Protein AF-A0A497MUJ3-F1 (afdb_monomer_lite)

Foldseek 3Di:
DDFPVDPPPPDDQQCQLLLQQCQQVPDDDPVLSVQLNCCRVVPRPQDPDPRSNVSNVCSVVPRRPHDDDAQGWTWDWDDDDDPDDIDTDTDHHHDPPPPPPPVCVVVVVVVVVVVVVVVVVVVVVVPDD

pLDDT: mean 83.12, std 13.14, range [52.16, 98.31]

Radius of gyration: 27.64 Å; chains: 1; bounding box: 56×27×89 Å

Sequence (129 aa):
MYSTYDPDNPHPDEDWDMVNYILNHKQGSWEDVQDAIWFFVDGGRWPSNPAGQAMVNDALANGEGFVPGPGQTLAVILYIDGYTQIPIIEVTVPVQNVVPQYPLGTALGLIAFVAAFGIFKYKGKIFHP

Structure (mmCIF, N/CA/C/O backbone):
data_AF-A0A497MUJ3-F1
#
_entry.id   AF-A0A497MUJ3-F1
#
loop_
_atom_site.group_PDB
_atom_site.id
_atom_site.type_symbol
_atom_site.label_atom_id
_atom_site.label_alt_id
_atom_site.label_comp_id
_atom_site.label_asym_id
_atom_site.label_entity_id
_atom_site.label_seq_id
_atom_site.pdbx_PDB_ins_code
_atom_site.Cartn_x
_atom_site.Cartn_y
_atom_site.Cartn_z
_atom_site.occupancy
_atom_site.B_iso_or_equiv
_atom_site.auth_seq_id
_atom_site.auth_comp_id
_atom_site.auth_asym_id
_atom_site.auth_atom_id
_atom_site.pdbx_PDB_model_num
ATOM 1 N N . MET A 1 1 ? -14.787 -6.316 -8.136 1.00 59.56 1 MET A N 1
ATOM 2 C CA . MET A 1 1 ? -14.013 -5.474 -7.202 1.00 59.56 1 MET A CA 1
ATOM 3 C C . MET A 1 1 ? -13.560 -6.398 -6.098 1.00 59.56 1 MET A C 1
ATOM 5 O O . MET A 1 1 ? -14.416 -7.107 -5.589 1.00 59.56 1 MET A O 1
ATOM 9 N N . TYR A 1 2 ? -12.267 -6.439 -5.802 1.00 72.88 2 TYR A N 1
ATOM 10 C CA . TYR A 1 2 ? -11.656 -7.441 -4.926 1.00 72.88 2 TYR A CA 1
ATOM 11 C C . TYR A 1 2 ? -10.709 -6.757 -3.936 1.00 72.88 2 TYR A C 1
ATOM 13 O O . TYR A 1 2 ? -10.205 -5.672 -4.224 1.00 72.88 2 TYR A O 1
ATOM 21 N N . SER A 1 3 ? -10.483 -7.346 -2.766 1.00 72.31 3 SER A N 1
ATOM 22 C CA . SER A 1 3 ? -9.519 -6.839 -1.780 1.00 72.31 3 SER A CA 1
ATOM 23 C C . SER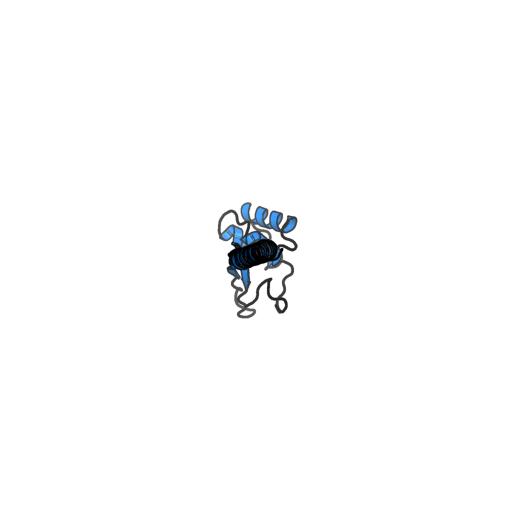 A 1 3 ? -8.873 -7.996 -1.026 1.00 72.31 3 SER A C 1
ATOM 25 O O . SER A 1 3 ? -9.341 -9.128 -1.113 1.00 72.31 3 SER A O 1
ATOM 27 N N . THR A 1 4 ? -7.836 -7.719 -0.234 1.00 67.56 4 THR A N 1
ATOM 28 C CA . THR A 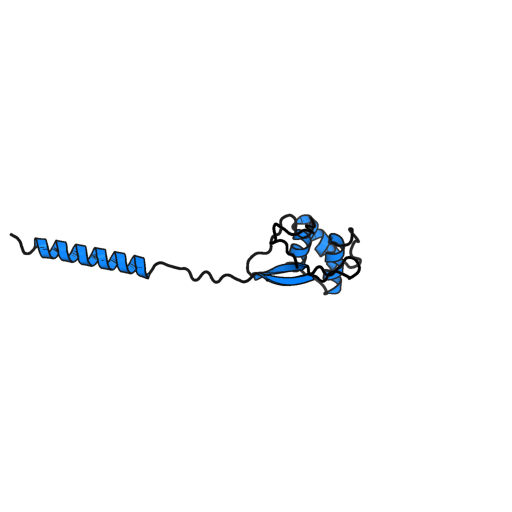1 4 ? -7.187 -8.738 0.614 1.00 67.56 4 THR A CA 1
ATOM 29 C C . THR A 1 4 ? -8.078 -9.299 1.718 1.00 67.56 4 THR A C 1
ATOM 31 O O . THR A 1 4 ? -7.708 -10.268 2.371 1.00 67.56 4 THR A O 1
ATOM 34 N N . TYR A 1 5 ? -9.257 -8.715 1.940 1.00 72.25 5 TYR A N 1
ATOM 35 C CA . TYR A 1 5 ? -10.257 -9.265 2.853 1.00 72.25 5 TYR A CA 1
ATOM 36 C C . TYR A 1 5 ? -11.187 -10.275 2.181 1.00 72.25 5 TYR A C 1
ATOM 38 O O . TYR A 1 5 ? -11.959 -10.922 2.885 1.00 72.25 5 TYR A O 1
ATOM 46 N N . ASP A 1 6 ? -11.172 -10.371 0.850 1.00 74.81 6 ASP A N 1
ATOM 47 C CA . ASP A 1 6 ? -12.046 -11.261 0.095 1.00 74.81 6 ASP A CA 1
ATOM 48 C C . ASP A 1 6 ? -11.391 -12.648 -0.041 1.00 74.81 6 ASP A C 1
ATOM 50 O O . ASP A 1 6 ? -10.463 -12.804 -0.841 1.00 74.81 6 ASP A O 1
ATOM 54 N N . PRO A 1 7 ? -11.840 -13.664 0.725 1.00 73.44 7 PRO A N 1
ATOM 55 C CA . PRO A 1 7 ? -11.281 -15.011 0.638 1.00 73.44 7 PRO A CA 1
ATOM 56 C C . PRO A 1 7 ? -11.569 -15.683 -0.713 1.00 73.44 7 PRO A C 1
ATOM 58 O O . PRO A 1 7 ? -10.898 -16.657 -1.047 1.00 73.44 7 PRO A O 1
ATOM 61 N N . ASP A 1 8 ? -12.530 -15.163 -1.485 1.00 73.25 8 ASP A N 1
ATOM 62 C CA . ASP A 1 8 ? -12.932 -15.681 -2.792 1.00 73.25 8 ASP A CA 1
ATOM 63 C C . ASP A 1 8 ? -12.376 -14.826 -3.950 1.00 73.25 8 ASP A C 1
ATOM 65 O O . ASP A 1 8 ? -12.851 -14.937 -5.084 1.00 73.25 8 ASP A O 1
ATOM 69 N N . ASN A 1 9 ? -11.369 -13.974 -3.696 1.00 70.25 9 ASN A N 1
ATOM 70 C CA . ASN A 1 9 ? -10.725 -13.172 -4.737 1.00 70.25 9 ASN A CA 1
ATOM 71 C C . ASN A 1 9 ? -10.172 -14.095 -5.850 1.00 70.25 9 ASN A C 1
ATOM 73 O O . ASN A 1 9 ? -9.242 -14.859 -5.591 1.00 70.25 9 ASN A O 1
ATOM 77 N N . PRO A 1 10 ? -10.682 -14.021 -7.097 1.00 67.00 10 PRO A N 1
ATOM 78 C CA . PRO A 1 10 ? -10.217 -14.848 -8.211 1.00 67.00 10 PRO A CA 1
ATOM 79 C C . PRO A 1 10 ? -8.873 -14.374 -8.789 1.00 67.00 10 PRO A C 1
ATOM 81 O O . PRO A 1 10 ? -8.312 -15.041 -9.658 1.00 67.00 10 PRO A O 1
ATOM 84 N N . HIS A 1 11 ? -8.359 -13.238 -8.308 1.00 64.62 11 HIS A N 1
ATOM 85 C CA . HIS A 1 11 ? -7.040 -12.690 -8.616 1.00 64.62 11 HIS A CA 1
ATOM 86 C C . HIS A 1 11 ? -6.234 -12.466 -7.324 1.00 64.62 11 HIS A C 1
ATOM 88 O O . HIS A 1 11 ? -5.908 -11.317 -6.993 1.00 64.62 11 HIS A O 1
ATOM 94 N N . PRO A 1 12 ? -5.961 -13.532 -6.548 1.00 63.00 12 PRO A N 1
ATOM 95 C CA . PRO A 1 12 ? -5.081 -13.424 -5.403 1.00 63.00 12 PRO A CA 1
ATOM 96 C C . PRO A 1 12 ? -3.656 -13.266 -5.941 1.00 63.00 12 PRO A C 1
ATOM 98 O O . PRO A 1 12 ? -3.125 -14.168 -6.582 1.00 63.00 12 PRO A O 1
ATOM 101 N N . ASP A 1 13 ? -3.083 -12.088 -5.737 1.00 67.56 13 ASP A N 1
ATOM 102 C CA . ASP A 1 13 ? -1.645 -11.877 -5.867 1.00 67.56 13 ASP A CA 1
ATOM 103 C C . ASP A 1 13 ? -1.008 -12.108 -4.495 1.00 67.56 13 ASP A C 1
ATOM 105 O O . ASP A 1 13 ? -1.591 -11.707 -3.478 1.00 67.56 13 ASP A O 1
ATOM 109 N N . GLU A 1 14 ? 0.135 -12.790 -4.468 1.00 70.50 14 GLU A N 1
ATOM 110 C CA . GLU A 1 14 ? 0.871 -13.024 -3.225 1.00 70.50 14 GLU A CA 1
ATOM 111 C C . GLU A 1 14 ? 1.379 -11.709 -2.632 1.00 70.50 14 GLU A C 1
ATOM 113 O O . GLU A 1 14 ? 1.361 -11.567 -1.417 1.00 70.50 14 GLU A O 1
ATOM 118 N N . ASP A 1 15 ? 1.646 -10.702 -3.468 1.00 85.94 15 ASP A N 1
ATOM 119 C CA . ASP A 1 15 ? 2.246 -9.443 -3.031 1.00 85.94 15 ASP A CA 1
ATOM 120 C C . ASP A 1 15 ? 1.220 -8.365 -2.610 1.00 85.94 15 ASP A C 1
ATOM 122 O O . ASP A 1 15 ? 1.554 -7.187 -2.416 1.00 85.94 15 ASP A O 1
ATOM 126 N N . TRP A 1 16 ? -0.071 -8.701 -2.472 1.00 87.50 16 TRP A N 1
ATOM 127 C CA . TRP A 1 16 ? -1.070 -7.705 -2.050 1.00 87.50 16 TRP A CA 1
ATOM 128 C C . TRP A 1 16 ? -0.871 -7.204 -0.617 1.00 87.50 16 TRP A C 1
ATOM 130 O O . TRP A 1 16 ? -1.300 -6.092 -0.279 1.00 87.50 16 TRP A O 1
ATOM 140 N N . ASP A 1 17 ? -0.266 -8.009 0.242 1.00 90.88 17 ASP A N 1
ATOM 141 C CA . ASP A 1 17 ? 0.171 -7.599 1.572 1.00 90.88 17 ASP A CA 1
ATOM 142 C C . ASP A 1 17 ? 1.273 -6.527 1.494 1.00 90.88 17 ASP A C 1
ATOM 144 O O . ASP A 1 17 ? 1.175 -5.512 2.189 1.00 90.88 17 ASP A O 1
ATOM 148 N N . MET A 1 18 ? 2.210 -6.646 0.550 1.00 94.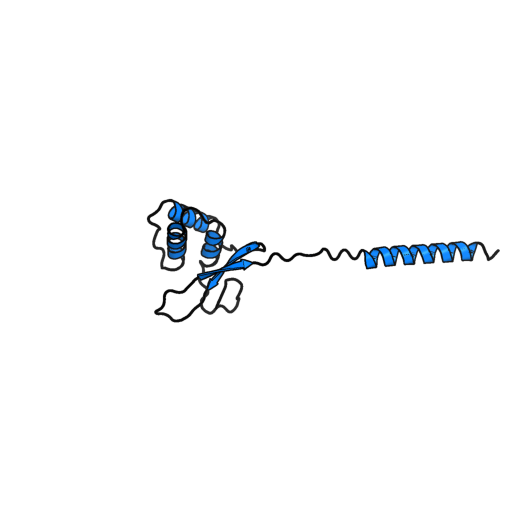75 18 MET A N 1
ATOM 149 C CA . MET A 1 18 ? 3.243 -5.650 0.249 1.00 94.75 18 MET A CA 1
ATOM 150 C C . MET A 1 18 ? 2.635 -4.342 -0.250 1.00 94.75 18 MET A C 1
ATOM 152 O O . MET A 1 18 ? 2.997 -3.259 0.221 1.00 94.75 18 MET A O 1
ATOM 156 N N . VAL A 1 19 ? 1.657 -4.416 -1.158 1.00 94.12 19 VAL A N 1
ATOM 157 C CA . VAL A 1 19 ? 0.934 -3.223 -1.630 1.00 94.12 19 VAL A CA 1
ATOM 158 C C . VAL A 1 19 ? 0.219 -2.537 -0.464 1.00 94.12 19 VAL A C 1
ATOM 160 O O . VAL A 1 19 ? 0.327 -1.320 -0.295 1.00 94.12 19 VAL A O 1
ATOM 163 N N . ASN A 1 20 ? -0.477 -3.301 0.381 1.00 94.88 20 ASN A N 1
ATOM 164 C CA . ASN A 1 20 ? -1.110 -2.758 1.581 1.00 94.88 20 ASN A CA 1
ATOM 165 C C . ASN A 1 20 ? -0.084 -2.153 2.549 1.00 94.88 20 ASN A C 1
ATOM 167 O O . ASN A 1 20 ? -0.353 -1.101 3.138 1.00 94.88 20 ASN A O 1
ATOM 171 N N . TYR A 1 21 ? 1.086 -2.772 2.696 1.00 96.88 21 TYR A N 1
ATOM 172 C CA . TYR A 1 21 ? 2.164 -2.256 3.528 1.00 96.88 21 TYR A CA 1
ATOM 173 C C . TYR A 1 21 ? 2.645 -0.896 3.015 1.00 96.88 21 TYR A C 1
ATOM 175 O O . TYR A 1 21 ? 2.657 0.069 3.786 1.00 96.88 21 TYR A O 1
ATOM 183 N N . ILE A 1 22 ? 2.937 -0.781 1.713 1.00 97.31 22 ILE A N 1
ATOM 184 C CA . ILE A 1 22 ? 3.350 0.478 1.071 1.00 97.31 22 ILE A CA 1
ATOM 185 C C . ILE A 1 22 ? 2.306 1.571 1.296 1.00 97.31 22 ILE A C 1
ATOM 187 O O . ILE A 1 22 ? 2.655 2.684 1.690 1.00 97.31 22 ILE A O 1
ATOM 191 N N . LEU A 1 23 ? 1.016 1.275 1.098 1.00 96.75 23 LEU A N 1
ATOM 192 C CA . LEU A 1 23 ? -0.048 2.270 1.270 1.00 96.75 23 LEU A CA 1
ATOM 193 C C . LEU A 1 23 ? -0.139 2.826 2.701 1.00 96.75 23 LEU A C 1
ATOM 195 O O . LEU A 1 23 ? -0.650 3.934 2.883 1.00 96.75 23 LEU A O 1
ATOM 199 N N . ASN A 1 24 ? 0.368 2.093 3.694 1.00 97.75 24 ASN A N 1
ATOM 200 C CA . ASN A 1 24 ? 0.409 2.506 5.098 1.00 97.75 24 ASN A CA 1
ATOM 201 C C . ASN A 1 24 ? 1.773 3.056 5.551 1.00 97.75 24 ASN A C 1
ATOM 203 O O . ASN A 1 24 ? 1.859 3.600 6.650 1.00 97.75 24 ASN A O 1
ATOM 207 N N . HIS A 1 25 ? 2.802 2.978 4.703 1.00 97.56 25 HIS A N 1
ATOM 208 C CA . HIS A 1 25 ? 4.167 3.458 4.967 1.00 97.56 25 HIS A CA 1
ATOM 209 C C . HIS A 1 25 ? 4.688 4.332 3.816 1.00 97.56 25 HIS A C 1
ATOM 211 O O . HIS A 1 25 ? 5.873 4.332 3.482 1.00 97.56 25 HIS A O 1
ATOM 217 N N . LYS A 1 26 ? 3.782 5.088 3.184 1.00 96.75 26 LYS A N 1
ATOM 218 C CA . LYS A 1 26 ? 4.110 5.948 2.045 1.00 96.75 26 LYS A CA 1
ATOM 219 C C . LYS A 1 26 ? 5.166 6.982 2.417 1.00 96.75 26 LYS A C 1
ATOM 221 O O . LYS A 1 26 ? 5.091 7.63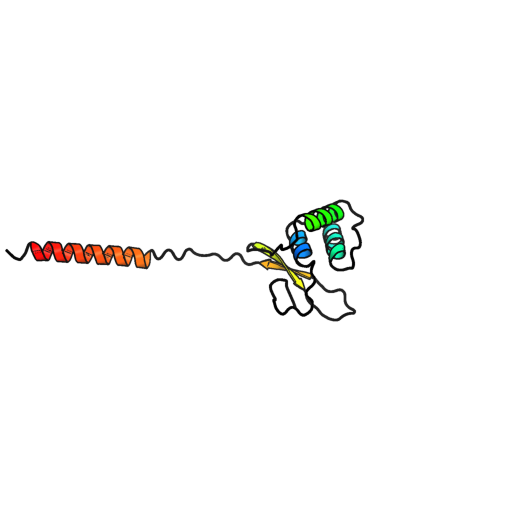0 3.462 1.00 96.75 26 LYS A O 1
ATOM 226 N N . GLN A 1 27 ? 6.076 7.219 1.485 1.00 95.56 27 GLN A N 1
ATOM 227 C CA . GLN A 1 27 ? 7.073 8.279 1.555 1.00 95.56 27 GLN A CA 1
ATOM 228 C C . GLN A 1 27 ? 7.359 8.823 0.155 1.00 95.56 27 GLN A C 1
ATOM 230 O O . GLN A 1 27 ? 7.140 8.138 -0.840 1.00 95.56 27 GLN A O 1
ATOM 235 N N . GLY A 1 28 ? 7.872 10.051 0.084 1.00 95.00 28 GLY A N 1
ATOM 236 C CA . GLY A 1 28 ? 8.133 10.716 -1.191 1.00 95.00 28 GLY A CA 1
ATOM 237 C C . GLY A 1 28 ? 6.862 11.247 -1.855 1.00 95.00 28 GLY A C 1
ATOM 238 O O . GLY A 1 28 ? 5.915 11.656 -1.173 1.00 95.00 28 GLY A O 1
ATOM 239 N N . SER A 1 29 ? 6.875 11.307 -3.183 1.00 96.50 29 SER A N 1
ATOM 240 C CA . SER A 1 29 ? 5.749 11.763 -3.996 1.00 96.50 29 SER A CA 1
ATOM 241 C C . SER A 1 29 ? 4.815 10.614 -4.391 1.00 96.50 29 SER A C 1
ATOM 243 O O . SER A 1 29 ? 5.062 9.442 -4.108 1.00 96.50 29 SER A O 1
ATOM 245 N N . TRP A 1 30 ? 3.700 10.942 -5.046 1.00 94.38 30 TRP A N 1
ATOM 246 C CA . TRP A 1 30 ? 2.764 9.921 -5.521 1.00 94.38 30 TRP A CA 1
ATOM 247 C C . TRP A 1 30 ? 3.383 9.053 -6.629 1.00 94.38 30 TRP A C 1
ATOM 249 O O . TRP A 1 30 ? 3.054 7.872 -6.716 1.00 94.38 30 TRP A O 1
ATOM 259 N N . GLU A 1 31 ? 4.294 9.612 -7.432 1.00 94.75 31 GLU A N 1
ATOM 260 C CA . GLU A 1 31 ? 5.075 8.877 -8.430 1.00 94.75 31 GLU A CA 1
ATOM 261 C C . GLU A 1 31 ? 5.976 7.832 -7.762 1.00 94.75 31 GLU A C 1
ATOM 263 O O . GLU A 1 31 ? 6.038 6.695 -8.223 1.00 94.75 31 GLU A O 1
ATOM 268 N N . ASP A 1 32 ? 6.620 8.183 -6.643 1.00 96.75 32 ASP A N 1
ATOM 269 C CA . ASP A 1 32 ? 7.479 7.257 -5.899 1.00 96.75 32 ASP A CA 1
ATOM 270 C C . ASP A 1 32 ? 6.669 6.075 -5.342 1.00 96.75 32 ASP A C 1
ATOM 272 O O . ASP A 1 32 ? 7.101 4.923 -5.418 1.00 96.75 32 ASP A O 1
ATOM 276 N N . VAL A 1 33 ? 5.476 6.359 -4.806 1.00 96.19 33 VAL A N 1
ATOM 277 C CA . VAL A 1 33 ? 4.545 5.340 -4.292 1.00 96.19 33 VAL A CA 1
ATOM 278 C C . VAL A 1 33 ? 4.051 4.443 -5.426 1.00 96.19 33 VAL A C 1
ATOM 280 O O . VAL A 1 33 ? 3.994 3.226 -5.260 1.00 96.19 33 VAL A O 1
ATOM 283 N N . GLN A 1 34 ? 3.721 5.020 -6.583 1.00 92.56 34 GLN A N 1
ATOM 284 C CA . GLN A 1 34 ? 3.292 4.261 -7.756 1.00 92.56 34 GLN A CA 1
ATOM 285 C C . GLN A 1 34 ? 4.402 3.340 -8.273 1.00 92.56 34 GLN A C 1
ATOM 287 O O . GLN A 1 34 ? 4.141 2.156 -8.476 1.00 92.56 34 GLN A O 1
ATOM 292 N N . ASP A 1 35 ? 5.626 3.850 -8.424 1.00 94.00 35 ASP A N 1
ATOM 293 C CA . ASP A 1 35 ? 6.781 3.047 -8.841 1.00 94.00 35 ASP A CA 1
ATOM 294 C C . ASP A 1 35 ? 7.023 1.879 -7.868 1.00 94.00 35 ASP A C 1
ATOM 296 O O . ASP A 1 35 ? 7.305 0.762 -8.303 1.00 94.00 35 ASP A O 1
ATOM 300 N N . ALA A 1 36 ? 6.887 2.111 -6.556 1.00 96.38 36 ALA A N 1
ATOM 301 C CA . ALA A 1 36 ? 7.029 1.056 -5.553 1.00 96.38 36 ALA A CA 1
ATOM 302 C C . ALA A 1 36 ? 5.923 -0.007 -5.645 1.00 96.38 36 ALA A C 1
ATOM 304 O O . ALA A 1 36 ? 6.211 -1.192 -5.510 1.00 96.38 36 ALA A O 1
ATOM 305 N N . ILE A 1 37 ? 4.673 0.385 -5.909 1.00 94.00 37 ILE A N 1
ATOM 306 C CA . ILE A 1 37 ? 3.569 -0.566 -6.110 1.00 94.00 37 ILE A CA 1
ATOM 307 C C . ILE A 1 37 ? 3.784 -1.381 -7.392 1.00 94.00 37 ILE A C 1
ATOM 309 O O . ILE A 1 37 ? 3.585 -2.594 -7.378 1.00 94.00 37 ILE A O 1
ATOM 313 N N . TRP A 1 38 ? 4.233 -0.750 -8.483 1.00 92.00 38 TRP A N 1
ATOM 314 C CA . TRP A 1 38 ? 4.524 -1.437 -9.749 1.00 92.00 38 TRP A CA 1
ATOM 315 C C . TRP A 1 38 ? 5.594 -2.515 -9.632 1.00 92.00 38 TRP A C 1
ATOM 317 O O . TRP A 1 38 ? 5.537 -3.490 -10.376 1.00 92.00 38 TRP A O 1
ATOM 327 N N . PHE A 1 39 ? 6.535 -2.390 -8.696 1.00 94.06 39 PHE A N 1
ATOM 328 C CA . PHE A 1 39 ? 7.478 -3.472 -8.432 1.00 94.06 39 PHE A CA 1
ATOM 329 C C . PHE A 1 39 ? 6.751 -4.787 -8.102 1.00 94.06 39 PHE A C 1
ATOM 331 O O . PHE A 1 39 ? 7.085 -5.818 -8.675 1.00 94.06 39 PHE A O 1
ATOM 338 N N . PHE A 1 40 ? 5.732 -4.737 -7.247 1.00 91.44 40 PHE A N 1
ATOM 339 C CA . PHE A 1 40 ? 4.998 -5.919 -6.794 1.00 91.44 40 PHE A CA 1
ATOM 340 C C . PHE A 1 40 ? 3.945 -6.388 -7.805 1.00 91.44 40 PHE A C 1
ATOM 342 O O . PHE A 1 40 ? 3.805 -7.576 -8.048 1.00 91.44 40 PHE A O 1
ATOM 349 N N . VAL A 1 41 ? 3.244 -5.465 -8.473 1.00 86.25 41 VAL A N 1
ATOM 350 C CA . VAL A 1 41 ? 2.103 -5.840 -9.338 1.00 86.25 41 VAL A CA 1
ATOM 351 C C . VAL A 1 41 ? 2.422 -5.929 -10.839 1.00 86.25 41 VAL A C 1
ATOM 353 O O . VAL A 1 41 ? 1.566 -6.354 -11.611 1.00 86.25 41 VAL A O 1
ATOM 356 N N . ASP A 1 42 ? 3.616 -5.508 -11.281 1.00 83.31 42 ASP A N 1
ATOM 357 C CA . ASP A 1 42 ? 4.023 -5.461 -12.703 1.00 83.31 42 ASP A CA 1
ATOM 358 C C . ASP A 1 42 ? 5.399 -6.123 -12.946 1.00 83.31 42 ASP A C 1
ATOM 360 O O . ASP A 1 42 ? 6.235 -5.655 -13.723 1.00 83.31 42 ASP A O 1
ATOM 364 N N . GLY A 1 43 ? 5.661 -7.240 -12.255 1.00 76.94 43 GLY A N 1
ATOM 365 C CA . GLY A 1 43 ? 6.767 -8.148 -12.586 1.00 76.94 43 GLY A CA 1
ATOM 366 C C . GLY A 1 43 ? 8.158 -7.722 -12.101 1.00 76.94 43 GLY A C 1
ATOM 367 O O . GLY A 1 43 ? 9.157 -8.040 -12.752 1.00 76.94 43 GLY A O 1
ATOM 368 N N . GLY A 1 44 ? 8.255 -7.022 -10.968 1.00 83.69 44 GLY A N 1
ATOM 369 C CA . GLY A 1 44 ? 9.531 -6.799 -10.279 1.00 83.69 44 GLY A CA 1
ATOM 370 C C . GLY A 1 44 ? 10.373 -5.651 -10.833 1.00 83.69 44 GLY A C 1
ATOM 371 O O . GLY A 1 44 ? 11.589 -5.609 -10.611 1.00 83.69 44 GLY A O 1
ATOM 372 N N . ARG A 1 45 ? 9.782 -4.707 -11.578 1.00 90.50 45 ARG A N 1
ATOM 373 C CA . ARG A 1 45 ? 10.529 -3.552 -12.095 1.00 90.50 45 ARG A CA 1
ATOM 374 C C . ARG A 1 45 ? 10.985 -2.655 -10.943 1.00 90.50 45 ARG A C 1
ATOM 376 O O . ARG A 1 45 ? 10.181 -1.988 -10.304 1.00 90.50 45 ARG A O 1
ATOM 383 N N . TRP A 1 46 ? 12.296 -2.599 -10.717 1.00 94.50 46 TRP A N 1
ATOM 384 C CA . TRP A 1 46 ? 12.866 -1.798 -9.636 1.00 94.50 46 TRP A CA 1
ATOM 385 C C . TRP A 1 46 ? 12.599 -0.291 -9.831 1.00 94.50 46 TRP A C 1
ATOM 387 O O . TRP A 1 46 ? 12.863 0.223 -10.928 1.00 94.50 46 TRP A O 1
ATOM 397 N N . PRO A 1 47 ? 12.144 0.439 -8.792 1.00 95.50 47 PRO A N 1
ATOM 398 C CA . PRO A 1 47 ? 11.972 1.887 -8.854 1.00 95.50 47 PRO A CA 1
ATOM 399 C C . PRO A 1 47 ? 13.276 2.609 -9.199 1.00 95.50 47 PRO A C 1
ATOM 401 O O . PRO A 1 47 ? 14.364 2.245 -8.741 1.00 95.50 47 PRO A O 1
ATOM 404 N N . SER A 1 48 ? 13.176 3.676 -9.990 1.00 92.81 48 SER A N 1
ATOM 405 C CA . SER A 1 48 ? 14.344 4.484 -10.379 1.00 92.81 48 SER A CA 1
ATOM 406 C C . SER A 1 48 ? 14.753 5.514 -9.322 1.00 92.81 48 SER A C 1
ATOM 408 O O . SER A 1 48 ? 15.899 5.967 -9.306 1.00 92.81 48 SER A O 1
ATOM 410 N N . ASN A 1 49 ? 13.827 5.872 -8.433 1.00 94.19 49 ASN A N 1
ATOM 411 C CA . ASN A 1 49 ? 13.986 6.920 -7.435 1.00 94.19 49 ASN A CA 1
ATOM 412 C C . ASN A 1 49 ? 14.294 6.331 -6.033 1.00 94.19 49 ASN A C 1
ATOM 414 O O . ASN A 1 49 ? 13.812 5.244 -5.704 1.00 94.19 49 ASN A O 1
ATOM 418 N N . PRO A 1 50 ? 15.077 7.018 -5.174 1.00 96.88 50 PRO A N 1
ATOM 419 C CA . PRO A 1 50 ? 15.465 6.472 -3.869 1.00 96.88 50 PRO A CA 1
ATOM 420 C C . PRO A 1 50 ? 14.297 6.206 -2.908 1.00 96.88 50 PRO A C 1
ATOM 422 O O . PRO A 1 50 ? 14.366 5.268 -2.118 1.00 96.88 50 PRO A O 1
ATOM 425 N N . ALA A 1 51 ? 13.232 7.013 -2.957 1.00 97.19 51 ALA A N 1
ATOM 426 C CA . ALA A 1 51 ? 12.091 6.874 -2.052 1.00 97.19 51 ALA A CA 1
ATOM 427 C C . ALA A 1 51 ? 11.291 5.593 -2.338 1.00 97.19 51 ALA A C 1
ATOM 429 O O . ALA A 1 51 ? 10.985 4.837 -1.415 1.00 97.19 51 ALA A O 1
ATOM 430 N N . GLY A 1 52 ? 11.029 5.309 -3.611 1.00 97.25 52 GLY A N 1
ATOM 431 C CA . GLY A 1 52 ? 10.399 4.088 -4.095 1.00 97.25 52 GLY A CA 1
ATOM 432 C C . GLY A 1 52 ? 11.252 2.859 -3.810 1.00 97.25 52 GLY A C 1
ATOM 433 O O . GLY A 1 52 ? 10.740 1.871 -3.296 1.00 97.25 52 GLY A O 1
ATOM 434 N N . GLN A 1 53 ? 12.570 2.935 -4.030 1.00 97.75 53 GLN A N 1
ATOM 435 C CA . GLN A 1 53 ? 13.484 1.841 -3.668 1.00 97.75 53 GLN A CA 1
ATOM 436 C C . GLN A 1 53 ? 13.446 1.538 -2.169 1.00 97.75 53 GLN A C 1
ATOM 438 O O . GLN A 1 53 ? 13.442 0.377 -1.769 1.00 97.75 53 GLN A O 1
ATOM 443 N N . ALA A 1 54 ? 13.413 2.574 -1.330 1.00 98.12 54 ALA A N 1
ATOM 444 C CA . ALA A 1 54 ? 13.303 2.397 0.109 1.00 98.12 54 ALA A CA 1
ATOM 445 C C . ALA A 1 54 ? 11.936 1.816 0.521 1.00 98.12 54 ALA A C 1
ATOM 447 O O . ALA A 1 54 ? 11.921 0.953 1.389 1.00 98.12 54 ALA A O 1
ATOM 448 N N . MET A 1 55 ? 10.828 2.190 -0.135 1.00 98.31 55 MET A N 1
ATOM 449 C CA . MET A 1 55 ? 9.514 1.563 0.103 1.00 98.31 55 MET A CA 1
ATOM 450 C C . MET A 1 55 ? 9.495 0.086 -0.289 1.00 98.31 55 MET A C 1
ATOM 452 O O . MET A 1 55 ? 8.987 -0.731 0.471 1.00 98.31 55 MET A O 1
ATOM 456 N N . VAL A 1 56 ? 10.076 -0.269 -1.439 1.00 97.69 56 VAL A N 1
ATOM 457 C CA . VAL A 1 56 ? 10.170 -1.672 -1.871 1.00 97.69 56 VAL A CA 1
ATOM 458 C C . VAL A 1 56 ? 11.010 -2.486 -0.894 1.00 97.69 56 VAL A C 1
ATOM 460 O O . VAL A 1 56 ? 10.585 -3.555 -0.471 1.00 97.69 56 VAL A O 1
ATOM 463 N N . ASN A 1 57 ? 12.176 -1.978 -0.490 1.00 98.00 57 ASN A N 1
ATOM 464 C CA . ASN A 1 57 ? 13.026 -2.668 0.480 1.00 98.00 57 ASN A CA 1
ATOM 465 C C . ASN A 1 57 ? 12.338 -2.850 1.840 1.00 98.00 57 ASN A C 1
ATOM 467 O O . ASN A 1 57 ? 12.493 -3.900 2.458 1.00 98.00 57 ASN A O 1
ATOM 471 N N . ASP A 1 58 ? 11.602 -1.841 2.309 1.00 98.19 58 ASP A N 1
ATOM 472 C CA . ASP A 1 58 ? 10.888 -1.911 3.585 1.00 98.19 58 ASP A CA 1
ATOM 473 C C . ASP A 1 58 ? 9.717 -2.902 3.522 1.00 98.19 58 ASP A C 1
ATOM 475 O O . ASP A 1 58 ? 9.566 -3.738 4.411 1.00 98.19 58 ASP A O 1
ATOM 479 N N . ALA A 1 59 ? 8.959 -2.895 2.422 1.00 97.25 59 ALA A N 1
ATOM 480 C CA . ALA A 1 59 ? 7.906 -3.874 2.175 1.00 97.25 59 ALA A CA 1
ATOM 481 C C . ALA A 1 59 ? 8.467 -5.303 2.081 1.00 97.25 59 ALA A C 1
ATOM 483 O O . ALA A 1 59 ? 8.003 -6.176 2.799 1.00 97.25 59 ALA A O 1
ATOM 484 N N . LEU A 1 60 ? 9.537 -5.545 1.317 1.00 96.00 60 LEU A N 1
ATOM 485 C CA . LEU A 1 60 ? 10.177 -6.870 1.253 1.00 96.00 60 LEU A CA 1
ATOM 486 C C . LEU A 1 60 ? 10.685 -7.366 2.620 1.00 96.00 60 LEU A C 1
ATOM 488 O O . LEU A 1 60 ? 10.785 -8.571 2.841 1.00 96.00 60 LEU A O 1
ATOM 492 N N . ALA A 1 61 ? 11.041 -6.456 3.531 1.00 97.44 61 ALA A N 1
ATOM 493 C CA . ALA A 1 61 ? 11.524 -6.807 4.862 1.00 97.44 61 ALA A CA 1
ATOM 494 C C . ALA A 1 61 ? 10.398 -7.031 5.888 1.00 97.44 61 ALA A C 1
ATOM 496 O O . ALA A 1 61 ? 10.584 -7.820 6.815 1.00 97.44 61 ALA A O 1
ATOM 497 N N . ASN A 1 62 ? 9.268 -6.326 5.755 1.00 97.38 62 ASN A N 1
ATOM 498 C CA . ASN A 1 62 ? 8.266 -6.190 6.823 1.00 97.38 62 ASN A CA 1
ATOM 499 C C . ASN A 1 62 ? 6.802 -6.364 6.372 1.00 97.38 62 ASN A C 1
ATOM 501 O O . ASN A 1 62 ? 5.908 -6.365 7.221 1.00 97.38 62 ASN A O 1
ATOM 505 N N . GLY A 1 63 ? 6.544 -6.446 5.069 1.00 93.75 63 GLY A N 1
ATOM 506 C CA . GLY A 1 63 ? 5.211 -6.433 4.466 1.00 93.75 63 GLY A CA 1
ATOM 507 C C . GLY A 1 63 ? 4.538 -7.797 4.366 1.00 93.75 63 GLY A C 1
ATOM 508 O O . GLY A 1 63 ? 3.316 -7.842 4.262 1.00 93.75 63 GLY A O 1
ATOM 509 N N . GLU A 1 64 ? 5.299 -8.887 4.477 1.00 91.75 64 GLU A N 1
ATOM 510 C CA . GLU A 1 64 ? 4.759 -10.248 4.409 1.00 91.75 64 GLU A CA 1
ATOM 511 C C . GLU A 1 64 ? 3.716 -10.484 5.512 1.00 91.75 64 GLU A C 1
ATOM 513 O O . GLU A 1 64 ? 3.982 -10.314 6.710 1.00 91.75 64 GLU A O 1
ATOM 518 N N . GLY A 1 65 ? 2.514 -10.891 5.114 1.00 88.94 65 GLY A N 1
ATOM 519 C CA . GLY A 1 65 ? 1.373 -11.101 6.000 1.00 88.94 65 GLY A CA 1
ATOM 520 C C . GLY A 1 65 ? 0.744 -9.813 6.540 1.00 88.94 65 GLY A C 1
ATOM 521 O O . GLY A 1 65 ? -0.084 -9.879 7.456 1.00 88.94 65 GLY A O 1
ATOM 522 N N . PHE A 1 66 ? 1.108 -8.638 6.015 1.00 93.00 66 PHE A N 1
ATOM 523 C CA . PHE A 1 66 ? 0.511 -7.375 6.432 1.00 93.00 66 PHE A CA 1
ATOM 524 C C . PHE A 1 66 ? -0.960 -7.284 6.005 1.00 93.00 66 PHE A C 1
ATOM 526 O O . PHE A 1 66 ? -1.311 -7.217 4.827 1.00 93.00 66 PHE A O 1
ATOM 533 N N . VAL A 1 67 ? -1.838 -7.205 7.003 1.00 91.00 67 VAL A N 1
ATOM 534 C CA . VAL A 1 67 ? -3.275 -6.995 6.823 1.00 91.00 67 VAL A CA 1
ATOM 535 C C . VAL A 1 67 ? -3.648 -5.661 7.472 1.00 91.00 67 VAL A C 1
ATOM 537 O O . VAL A 1 67 ? -3.493 -5.533 8.690 1.00 91.00 67 VAL A O 1
ATOM 540 N N . PRO A 1 68 ? -4.158 -4.670 6.711 1.00 92.88 68 PRO A N 1
ATOM 541 C CA . PRO A 1 68 ? -4.573 -3.389 7.273 1.00 92.88 68 PRO A CA 1
ATOM 542 C C . PRO A 1 68 ? -5.587 -3.573 8.403 1.00 92.88 68 PRO A C 1
ATOM 544 O O . PRO A 1 68 ? -6.579 -4.280 8.242 1.00 92.88 68 PRO A O 1
ATOM 547 N N . GLY A 1 69 ? -5.348 -2.936 9.545 1.00 91.25 69 GLY A N 1
ATOM 548 C CA . GLY A 1 69 ? -6.264 -2.874 10.680 1.00 91.25 69 GLY A CA 1
ATOM 549 C C . GLY A 1 69 ? -7.136 -1.610 10.685 1.00 91.25 69 GLY A C 1
ATOM 550 O O . GLY A 1 69 ? -7.046 -0.774 9.787 1.00 91.25 69 GLY A O 1
ATOM 551 N N . PRO A 1 70 ? -7.985 -1.421 11.710 1.00 91.50 70 PRO A N 1
ATOM 552 C CA . PRO A 1 70 ? -8.821 -0.228 11.836 1.00 91.50 70 PRO A CA 1
ATOM 553 C C . PRO A 1 70 ? -8.016 1.080 11.770 1.00 91.50 70 PRO A C 1
ATOM 555 O O . PRO A 1 70 ? -7.046 1.258 12.504 1.00 91.50 70 PRO A O 1
ATOM 558 N N . GLY A 1 71 ? -8.439 2.008 10.908 1.00 91.31 71 GLY A N 1
ATOM 559 C CA . GLY A 1 71 ? -7.768 3.289 10.662 1.00 91.31 71 GLY A CA 1
ATOM 560 C C . GLY A 1 71 ? -6.644 3.246 9.621 1.00 91.31 71 GLY A C 1
ATOM 561 O O . GLY A 1 71 ? -6.193 4.307 9.199 1.00 91.31 71 GLY A O 1
ATOM 562 N N . GLN A 1 72 ? -6.219 2.058 9.185 1.00 95.00 72 GLN A N 1
ATOM 563 C CA . GLN A 1 72 ? -5.238 1.879 8.112 1.00 95.00 72 GLN A CA 1
ATOM 564 C C . GLN A 1 72 ? -5.907 1.856 6.732 1.00 95.00 72 GLN A C 1
ATOM 566 O O . GLN A 1 72 ? -7.128 1.732 6.609 1.00 95.00 72 GLN A O 1
ATOM 571 N N . THR A 1 73 ? -5.106 2.001 5.683 1.00 94.94 73 THR A N 1
ATOM 572 C CA . THR A 1 73 ? -5.560 1.997 4.289 1.00 94.94 73 THR A CA 1
ATOM 573 C C . THR A 1 73 ? -5.535 0.584 3.719 1.00 94.94 73 THR A C 1
ATOM 575 O O . THR A 1 73 ? -4.522 -0.104 3.809 1.00 94.94 73 THR A O 1
ATOM 578 N N . LEU A 1 74 ? -6.641 0.173 3.107 1.00 92.69 74 LEU A N 1
ATOM 579 C CA . LEU A 1 74 ? -6.811 -1.074 2.373 1.00 92.69 74 LEU A CA 1
ATOM 580 C C . LEU A 1 74 ? -6.809 -0.798 0.867 1.00 92.69 74 LEU A C 1
ATOM 582 O O . LEU A 1 74 ? -7.535 0.079 0.392 1.00 92.69 74 LEU A O 1
ATOM 586 N N . ALA A 1 75 ? -6.031 -1.577 0.120 1.00 90.94 75 ALA A N 1
ATOM 587 C CA . ALA A 1 75 ? -6.088 -1.614 -1.333 1.00 90.94 75 ALA A CA 1
ATOM 588 C C . ALA A 1 75 ? -7.349 -2.355 -1.802 1.00 90.94 75 ALA A C 1
ATOM 590 O O . ALA A 1 75 ? -7.604 -3.501 -1.420 1.00 90.94 75 ALA A O 1
ATOM 591 N N . VAL A 1 76 ? -8.129 -1.705 -2.663 1.00 88.44 76 VAL A N 1
ATOM 592 C CA . VAL A 1 76 ? -9.290 -2.299 -3.325 1.00 88.44 76 VAL A CA 1
ATOM 593 C C . VAL A 1 76 ? -9.090 -2.257 -4.831 1.00 88.44 76 VAL A C 1
ATOM 595 O O . VAL A 1 76 ? -8.924 -1.200 -5.433 1.00 88.44 76 VAL A O 1
ATOM 598 N N . ILE A 1 77 ? -9.139 -3.428 -5.445 1.00 84.88 77 ILE A N 1
ATOM 599 C CA . ILE A 1 77 ? -8.879 -3.642 -6.860 1.00 84.88 77 ILE A CA 1
ATOM 600 C C . ILE A 1 77 ? -10.199 -3.559 -7.606 1.00 84.88 77 ILE A C 1
ATOM 602 O O . ILE A 1 77 ? -11.121 -4.354 -7.373 1.00 84.88 77 ILE A O 1
ATOM 606 N N . LEU A 1 78 ? -10.295 -2.641 -8.559 1.00 83.19 78 LEU A N 1
ATOM 607 C CA . LEU A 1 78 ? -11.404 -2.636 -9.501 1.00 83.19 78 LEU A CA 1
ATOM 608 C C . LEU A 1 78 ? -10.943 -3.283 -10.807 1.00 83.19 78 LEU A C 1
ATOM 610 O O . LEU A 1 78 ? -10.432 -2.630 -11.706 1.00 83.19 78 LEU A O 1
ATOM 614 N N . TYR A 1 79 ? -11.143 -4.596 -10.900 1.00 80.75 79 TYR A N 1
ATOM 615 C CA . TYR A 1 79 ? -10.940 -5.324 -12.146 1.00 80.75 79 TYR A CA 1
ATOM 616 C C . TYR A 1 79 ? -11.991 -4.907 -13.183 1.00 80.75 79 TYR A C 1
ATOM 618 O O . TYR A 1 79 ? -13.192 -4.969 -12.901 1.00 80.75 79 TYR A O 1
ATOM 626 N N . ILE A 1 80 ? -11.530 -4.488 -14.362 1.00 81.94 80 ILE A N 1
ATOM 627 C CA . ILE A 1 80 ? -12.370 -4.066 -15.492 1.00 81.94 80 ILE A CA 1
ATOM 628 C C . ILE A 1 80 ? -12.262 -5.114 -16.604 1.00 81.94 80 ILE A C 1
ATOM 630 O O . ILE A 1 80 ? -13.248 -5.767 -16.938 1.00 81.94 80 ILE A O 1
ATOM 634 N N . ASP A 1 81 ? -11.052 -5.290 -17.136 1.00 80.75 81 ASP A N 1
ATOM 635 C CA . ASP A 1 81 ? -10.670 -6.284 -18.138 1.00 80.75 81 ASP A CA 1
ATOM 636 C C . ASP A 1 81 ? -9.139 -6.501 -18.114 1.00 80.75 81 ASP A C 1
ATOM 638 O O . ASP A 1 81 ? -8.447 -5.973 -17.245 1.00 80.75 81 ASP A O 1
ATOM 642 N N . GLY A 1 82 ? -8.607 -7.294 -19.052 1.00 77.50 82 GLY A N 1
ATOM 643 C CA . GLY A 1 82 ? -7.169 -7.578 -19.176 1.00 77.50 82 GLY A CA 1
ATOM 644 C C . GLY A 1 82 ? -6.374 -6.620 -20.074 1.00 77.50 82 GLY A C 1
ATOM 645 O O . GLY A 1 82 ? -5.214 -6.901 -20.359 1.00 77.50 82 GLY A O 1
ATOM 646 N N . TYR A 1 83 ? -6.982 -5.537 -20.565 1.00 83.44 83 TYR A N 1
ATOM 647 C CA . TYR A 1 83 ? -6.341 -4.572 -21.475 1.00 83.44 83 TYR A CA 1
ATOM 648 C C . TYR A 1 83 ? -6.288 -3.153 -20.900 1.00 83.44 83 TYR A C 1
ATOM 650 O O . TYR A 1 83 ? -5.625 -2.277 -21.457 1.00 83.44 83 TYR A O 1
ATOM 658 N N . THR A 1 84 ? -6.982 -2.926 -19.791 1.00 82.62 84 THR A N 1
ATOM 659 C CA . THR A 1 84 ? -7.034 -1.665 -19.066 1.00 82.62 84 THR A CA 1
ATOM 660 C C . THR A 1 84 ? -6.115 -1.746 -17.858 1.00 82.62 84 THR A C 1
ATOM 662 O O . THR A 1 84 ? -6.122 -2.734 -17.126 1.00 82.62 84 THR A O 1
ATOM 665 N N . GLN A 1 85 ? -5.343 -0.687 -17.615 1.00 80.06 85 GLN A N 1
ATOM 666 C CA . GLN A 1 85 ? -4.581 -0.567 -16.378 1.00 80.06 85 GLN A CA 1
ATOM 667 C C . GLN A 1 85 ? -5.537 -0.665 -15.185 1.00 80.06 85 GLN A C 1
ATOM 669 O O . GLN A 1 85 ? -6.479 0.121 -15.081 1.00 80.06 85 GLN A O 1
ATOM 674 N N . ILE A 1 86 ? -5.296 -1.629 -14.298 1.00 82.25 86 ILE A N 1
ATOM 675 C CA . ILE A 1 86 ? -6.183 -1.912 -13.171 1.00 82.25 86 ILE A CA 1
ATOM 676 C C . ILE A 1 86 ? -6.059 -0.785 -12.133 1.00 82.25 86 ILE A C 1
ATOM 678 O O . ILE A 1 86 ? -4.970 -0.570 -11.597 1.00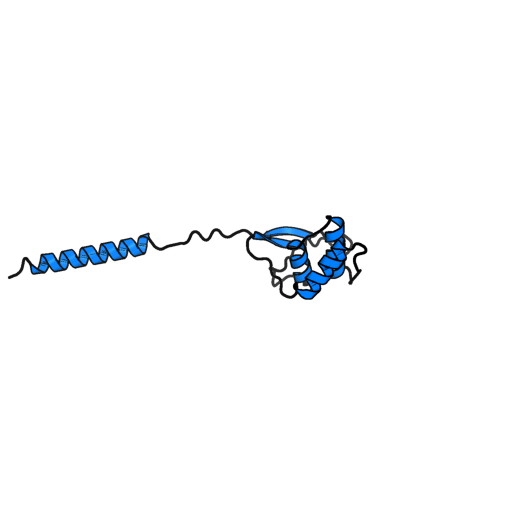 82.25 86 ILE A O 1
ATOM 682 N N . PRO A 1 87 ? -7.146 -0.055 -11.821 1.00 86.12 87 PRO A N 1
ATOM 683 C CA . PRO A 1 87 ? -7.117 0.941 -10.763 1.00 86.12 87 PRO A CA 1
ATOM 684 C C . PRO A 1 87 ? -7.124 0.287 -9.376 1.00 86.12 87 PRO A C 1
ATOM 686 O O . PRO A 1 87 ? -7.914 -0.619 -9.089 1.00 86.12 87 PRO A O 1
ATOM 689 N N . ILE A 1 88 ? -6.273 0.824 -8.500 1.00 88.38 88 ILE A N 1
ATOM 690 C CA . ILE A 1 88 ? -6.263 0.550 -7.062 1.00 88.38 88 ILE A CA 1
ATOM 691 C C . ILE A 1 88 ? -6.940 1.727 -6.360 1.00 88.38 88 ILE A C 1
ATOM 693 O O . ILE A 1 88 ? -6.559 2.883 -6.543 1.00 88.38 88 ILE A O 1
ATOM 697 N N . ILE A 1 89 ? -7.964 1.424 -5.571 1.00 90.38 89 ILE A N 1
ATOM 698 C CA . ILE A 1 89 ? -8.716 2.384 -4.770 1.00 90.38 89 ILE A CA 1
ATOM 699 C C . ILE A 1 89 ? -8.265 2.239 -3.321 1.00 90.38 89 ILE A C 1
ATOM 701 O O . ILE A 1 89 ? -8.304 1.151 -2.752 1.00 90.38 89 ILE A O 1
ATOM 705 N N . GLU A 1 90 ? -7.862 3.350 -2.718 1.00 93.06 90 GLU A N 1
ATOM 706 C CA . GLU A 1 90 ? -7.520 3.411 -1.301 1.00 93.06 90 GLU A CA 1
ATOM 707 C C . GLU A 1 90 ? -8.789 3.552 -0.462 1.00 93.06 90 GLU A C 1
ATOM 709 O O . GLU A 1 90 ? -9.536 4.524 -0.599 1.00 93.06 90 GLU A O 1
ATOM 714 N N . VAL A 1 91 ? -9.034 2.586 0.422 1.00 93.00 91 VAL A N 1
ATOM 715 C CA . VAL A 1 91 ? -10.184 2.598 1.329 1.00 93.00 91 VAL A CA 1
ATOM 716 C C . VAL A 1 91 ? -9.691 2.539 2.766 1.00 93.00 91 VAL A C 1
ATOM 718 O O . VAL A 1 91 ? -9.034 1.584 3.163 1.00 93.00 91 VAL A O 1
ATOM 721 N N . THR A 1 92 ? -10.019 3.541 3.579 1.00 94.12 92 THR A N 1
ATOM 722 C CA . THR A 1 92 ? -9.703 3.498 5.012 1.00 94.12 92 THR A CA 1
ATOM 723 C C . THR A 1 92 ? -10.568 2.452 5.708 1.00 94.12 92 THR A C 1
ATOM 725 O O . THR A 1 92 ? -11.800 2.512 5.648 1.00 94.12 92 THR A O 1
ATOM 728 N N . VAL A 1 93 ? -9.931 1.516 6.411 1.00 90.06 93 VAL A N 1
ATOM 729 C CA . VAL A 1 93 ? -10.622 0.538 7.251 1.00 90.06 93 VAL A CA 1
ATOM 730 C C . VAL A 1 93 ? -11.323 1.298 8.381 1.00 90.06 93 VAL A C 1
ATOM 732 O O . VAL A 1 93 ? -10.668 2.038 9.123 1.00 90.06 93 VAL A O 1
ATOM 735 N N . PRO A 1 94 ? -12.649 1.155 8.545 1.00 87.44 94 PRO A N 1
ATOM 736 C CA . PRO A 1 94 ? -13.389 1.935 9.523 1.00 87.44 94 PRO A CA 1
ATOM 737 C C . PRO A 1 94 ? -12.898 1.631 10.939 1.00 87.44 94 PRO A C 1
ATOM 739 O O . PRO A 1 94 ? -12.798 0.474 11.350 1.00 87.44 94 PRO A O 1
ATOM 742 N N . VAL A 1 95 ? -12.644 2.685 11.716 1.00 84.50 95 VAL A N 1
ATOM 743 C CA . VAL A 1 95 ? -12.411 2.545 13.153 1.00 84.50 95 VAL A CA 1
ATOM 744 C C . VAL A 1 95 ? -13.729 2.106 13.777 1.00 84.50 95 VAL A C 1
ATOM 746 O O . VAL A 1 95 ? -14.684 2.882 13.853 1.00 84.50 95 VAL A O 1
ATOM 749 N N . GLN A 1 96 ? -13.820 0.849 14.205 1.00 68.12 96 GLN A N 1
ATOM 750 C CA . GLN A 1 96 ? -14.929 0.442 15.053 1.00 68.12 96 GLN A CA 1
ATOM 751 C C . GLN A 1 96 ? -14.783 1.188 16.378 1.00 68.12 96 GLN A C 1
ATOM 753 O O . GLN A 1 96 ? -13.941 0.850 17.209 1.00 68.12 96 GLN A O 1
ATOM 758 N N . ASN A 1 97 ? -15.624 2.200 16.592 1.00 55.91 97 ASN A N 1
ATOM 759 C CA . ASN A 1 97 ? -15.912 2.67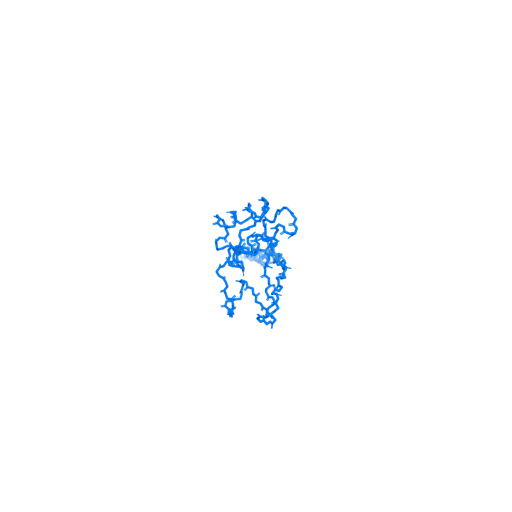6 17.935 1.00 55.91 97 ASN A CA 1
ATOM 760 C C . ASN A 1 97 ? -16.610 1.526 18.667 1.00 55.91 97 ASN A C 1
ATOM 762 O O . ASN A 1 97 ? -17.839 1.442 18.685 1.00 55.91 97 ASN A O 1
ATOM 766 N N . VAL A 1 98 ? -15.835 0.623 19.268 1.00 57.19 98 VAL A N 1
ATOM 767 C CA . VAL A 1 98 ? -16.327 -0.180 20.382 1.00 57.19 98 VAL A CA 1
ATOM 768 C C . VAL A 1 98 ? -16.665 0.814 21.484 1.00 57.19 98 VAL A C 1
ATOM 770 O O . VAL A 1 98 ? -15.832 1.147 22.319 1.00 57.19 98 VAL A O 1
ATOM 773 N N . VAL A 1 99 ? -17.896 1.337 21.473 1.00 55.84 99 VAL A N 1
ATOM 774 C CA . VAL A 1 99 ? -18.513 1.824 22.704 1.00 55.84 99 VAL A CA 1
ATOM 775 C C . VAL A 1 99 ? -18.383 0.643 23.649 1.00 55.84 99 VAL A C 1
ATOM 777 O O . VAL A 1 99 ? -18.959 -0.408 23.344 1.00 55.84 99 VAL A O 1
ATOM 780 N N . PRO A 1 100 ? -17.602 0.736 24.738 1.00 52.16 100 PRO A N 1
ATOM 781 C CA . PRO A 1 100 ? -17.547 -0.366 25.664 1.00 52.16 100 PRO A CA 1
ATOM 782 C C . PRO A 1 100 ? -18.983 -0.559 26.140 1.00 52.16 100 PRO A C 1
ATOM 784 O O . PRO A 1 100 ? -19.550 0.324 26.791 1.00 52.16 100 PRO A O 1
ATOM 787 N N . GLN A 1 101 ? -19.601 -1.687 25.792 1.00 54.84 101 GLN A N 1
ATOM 788 C CA . GLN A 1 101 ? -20.786 -2.145 26.496 1.00 54.84 101 GLN A CA 1
ATOM 789 C C . GLN A 1 101 ? -20.304 -2.562 27.881 1.00 54.84 101 GLN A C 1
ATOM 791 O O . GLN A 1 101 ? -20.238 -3.741 28.208 1.00 54.84 101 GLN A O 1
ATOM 796 N N . TYR A 1 102 ? -19.917 -1.593 28.710 1.00 59.34 102 TYR A N 1
ATOM 797 C CA . TYR A 1 102 ? -19.913 -1.837 30.131 1.00 59.34 102 TYR A CA 1
ATOM 798 C C . TYR A 1 102 ? -21.368 -2.140 30.461 1.00 59.34 102 TYR A C 1
ATOM 800 O O . TYR A 1 102 ? -22.232 -1.285 30.228 1.00 59.34 102 TYR A O 1
ATOM 808 N N . PRO A 1 103 ? -21.682 -3.324 31.002 1.00 63.12 103 PRO A N 1
ATOM 809 C CA . PRO A 1 103 ? -23.023 -3.625 31.446 1.00 63.12 103 PRO A CA 1
ATOM 810 C C . PRO A 1 103 ? -23.268 -2.878 32.765 1.00 63.12 103 PRO A C 1
ATOM 812 O O . PRO A 1 103 ? -23.679 -3.485 33.744 1.00 63.12 103 PRO A O 1
ATOM 815 N N . LEU A 1 104 ? -22.994 -1.565 32.829 1.00 65.12 104 LEU A N 1
ATOM 816 C CA . LEU A 1 104 ? -23.267 -0.722 33.992 1.00 65.12 104 LEU A CA 1
ATOM 817 C C . LEU A 1 104 ? -24.730 -0.886 34.398 1.00 65.12 104 LEU A C 1
ATOM 819 O O . LEU A 1 104 ? -25.007 -1.023 35.579 1.00 65.12 104 LEU A O 1
ATOM 823 N N . GLY A 1 105 ? -25.646 -0.990 33.429 1.00 66.56 105 GLY A N 1
ATOM 824 C CA . GLY A 1 105 ? -27.049 -1.315 33.690 1.00 66.56 105 GLY A CA 1
ATOM 825 C C . GLY A 1 105 ? -27.236 -2.651 34.420 1.00 66.56 105 GLY A C 1
ATOM 826 O O . GLY A 1 105 ? -27.907 -2.697 35.447 1.00 66.56 105 GLY A O 1
ATOM 827 N N . THR A 1 106 ? -26.607 -3.730 33.949 1.00 70.56 106 THR A N 1
ATOM 828 C CA . THR A 1 106 ? -26.718 -5.064 34.566 1.00 70.56 106 THR A CA 1
ATOM 829 C C . THR A 1 106 ? -26.011 -5.136 35.920 1.00 70.56 106 THR A C 1
ATOM 831 O O . THR A 1 106 ? -26.541 -5.725 36.858 1.00 70.56 106 THR A O 1
ATOM 834 N N . ALA A 1 107 ? -24.840 -4.509 36.051 1.00 74.38 107 ALA A N 1
ATOM 835 C CA . ALA A 1 107 ? -24.072 -4.448 37.290 1.00 74.38 107 ALA A CA 1
ATOM 836 C C . ALA A 1 107 ? -24.803 -3.623 38.360 1.00 74.38 107 ALA A C 1
ATOM 838 O O . ALA A 1 107 ? -24.977 -4.095 39.482 1.00 74.38 107 ALA A O 1
ATOM 839 N N . LEU A 1 108 ? -25.304 -2.434 38.010 1.00 74.25 108 LEU A N 1
ATOM 840 C CA . LEU A 1 108 ? -26.123 -1.612 38.906 1.00 74.25 108 LEU A CA 1
ATOM 841 C C . LEU A 1 108 ? -27.440 -2.314 39.255 1.00 74.25 108 LEU A C 1
ATOM 843 O O . LEU A 1 108 ? -27.851 -2.281 40.413 1.00 74.25 108 LEU A O 1
ATOM 847 N N . GLY A 1 109 ? -28.065 -3.000 38.293 1.00 72.31 109 GLY A N 1
ATOM 848 C CA . GLY A 1 109 ? -29.265 -3.805 38.518 1.00 72.31 109 GLY A CA 1
ATOM 849 C C . GLY A 1 109 ? -29.040 -4.944 39.517 1.00 72.31 109 GLY A C 1
ATOM 850 O O . GLY A 1 109 ? -29.827 -5.105 40.449 1.00 72.31 109 GLY A O 1
ATOM 851 N N . LEU A 1 110 ? -27.938 -5.689 39.386 1.00 77.94 110 LEU A N 1
ATOM 852 C CA . LEU A 1 110 ? -27.547 -6.747 40.326 1.00 77.94 110 LEU A CA 1
ATOM 853 C C . LEU A 1 110 ? -27.227 -6.194 41.719 1.00 77.94 110 LEU A C 1
ATOM 855 O O . LEU A 1 110 ? -27.694 -6.750 42.712 1.00 77.94 110 LEU A O 1
ATOM 859 N N . ILE A 1 111 ? -26.479 -5.090 41.806 1.00 80.31 111 ILE A N 1
ATOM 860 C CA . ILE A 1 111 ? -26.151 -4.442 43.085 1.00 80.31 111 ILE A CA 1
ATOM 861 C C . ILE A 1 111 ? -27.429 -3.974 43.789 1.00 80.31 111 ILE A C 1
ATOM 863 O O . ILE A 1 111 ? -27.616 -4.261 44.972 1.00 80.31 111 ILE A O 1
ATOM 867 N N . ALA A 1 112 ? -28.332 -3.307 43.066 1.00 77.56 112 ALA A N 1
ATOM 868 C CA . ALA A 1 112 ? -29.609 -2.857 43.609 1.00 77.56 112 ALA A CA 1
ATOM 869 C C . ALA A 1 112 ? -30.483 -4.037 44.065 1.00 77.56 112 ALA A C 1
ATOM 871 O O . ALA A 1 112 ? -31.068 -3.985 45.148 1.00 77.56 112 ALA A O 1
ATOM 872 N N . PHE A 1 113 ? -30.529 -5.122 43.285 1.00 79.00 113 PHE A N 1
ATOM 873 C CA . PHE A 1 113 ? -31.283 -6.327 43.628 1.00 79.00 113 PHE A CA 1
ATOM 874 C C . PHE A 1 113 ? -30.739 -7.009 44.893 1.00 79.00 113 PHE A C 1
ATOM 876 O O . PHE A 1 113 ? -31.506 -7.314 45.807 1.00 79.00 113 PHE A O 1
ATOM 883 N N . VAL A 1 114 ? -29.418 -7.188 44.997 1.00 84.19 114 VAL A N 1
ATOM 884 C CA . VAL A 1 114 ? -28.767 -7.788 46.176 1.00 84.19 114 VAL A CA 1
ATOM 885 C C . VAL A 1 114 ? -28.940 -6.905 47.413 1.00 84.19 114 VAL A C 1
ATOM 887 O O . VAL A 1 114 ? -29.259 -7.419 48.489 1.00 84.19 114 VAL A O 1
ATOM 890 N N . ALA A 1 115 ? -28.801 -5.583 47.273 1.00 81.94 115 ALA A N 1
ATOM 891 C CA . ALA A 1 115 ? -29.034 -4.639 48.364 1.00 81.94 115 ALA A CA 1
ATOM 892 C C . ALA A 1 115 ? -30.489 -4.697 48.863 1.00 81.94 115 ALA A C 1
ATOM 894 O O . ALA A 1 115 ? -30.723 -4.793 50.070 1.00 81.94 115 ALA A O 1
ATOM 895 N N . ALA A 1 116 ? -31.468 -4.720 47.952 1.00 78.75 116 ALA A N 1
ATOM 896 C CA . ALA A 1 116 ? -32.881 -4.853 48.299 1.00 78.75 116 ALA A CA 1
ATOM 897 C C . ALA A 1 116 ? -33.179 -6.184 49.015 1.00 78.75 116 ALA A C 1
ATOM 899 O O . ALA A 1 116 ? -33.879 -6.194 50.032 1.00 78.75 116 ALA A O 1
ATOM 900 N N . PHE A 1 117 ? -32.598 -7.294 48.549 1.00 76.75 117 PHE A N 1
ATOM 901 C CA . PHE A 1 117 ? -32.764 -8.611 49.174 1.00 76.75 117 PHE A CA 1
ATOM 902 C C . PHE A 1 117 ? -32.129 -8.679 50.571 1.00 76.75 117 PHE A C 1
ATOM 904 O O . PHE A 1 117 ? -32.717 -9.238 51.502 1.00 76.75 117 PHE A O 1
ATOM 911 N N . GLY A 1 118 ? -30.951 -8.072 50.744 1.00 81.62 118 GLY A N 1
ATOM 912 C CA . GLY A 1 118 ? -30.278 -7.951 52.037 1.00 81.62 118 GLY A CA 1
ATOM 913 C C . GLY A 1 118 ? -31.097 -7.143 53.046 1.00 81.62 118 GLY A C 1
ATOM 914 O O . GLY A 1 118 ? -31.307 -7.597 54.173 1.00 81.62 118 GLY A O 1
ATOM 915 N N . ILE A 1 119 ? -31.634 -5.992 52.624 1.00 76.31 119 ILE A N 1
ATOM 916 C CA . ILE A 1 119 ? -32.514 -5.149 53.450 1.00 76.31 119 ILE A CA 1
ATOM 917 C C . ILE A 1 119 ? -33.800 -5.901 53.821 1.00 76.31 119 ILE A C 1
ATOM 919 O O . ILE A 1 119 ? -34.213 -5.863 54.982 1.00 76.31 119 ILE A O 1
ATOM 923 N N . PHE A 1 120 ? -34.414 -6.617 52.873 1.00 76.12 120 PHE A N 1
ATOM 924 C CA . PHE A 1 120 ? -35.616 -7.418 53.119 1.00 76.12 120 PHE A CA 1
ATOM 925 C C . PHE A 1 120 ? -35.366 -8.528 54.150 1.00 76.12 120 PHE A C 1
ATOM 927 O O . PHE A 1 120 ? -36.112 -8.637 55.125 1.00 76.12 120 PHE A O 1
ATOM 934 N N . LYS A 1 121 ? -34.280 -9.305 54.007 1.00 73.94 121 LYS A N 1
ATOM 935 C CA . LYS A 1 121 ? -33.913 -10.338 54.994 1.00 73.94 121 LYS A CA 1
ATOM 936 C C . LYS A 1 121 ? -33.596 -9.754 56.369 1.00 73.94 121 LYS A C 1
ATOM 938 O O . LYS A 1 121 ? -33.973 -10.350 57.377 1.00 73.94 121 LYS A O 1
ATOM 943 N N . TYR A 1 122 ? -32.894 -8.624 56.419 1.00 73.81 122 TYR A N 1
ATOM 944 C CA . TYR A 1 122 ? -32.544 -7.965 57.675 1.00 73.81 122 TYR A CA 1
ATOM 945 C C . TYR A 1 122 ? -33.795 -7.466 58.409 1.00 73.81 122 TYR A C 1
ATOM 947 O O . TYR A 1 122 ? -33.978 -7.778 59.584 1.00 73.81 122 TYR A O 1
ATOM 955 N N . LYS A 1 123 ? -34.715 -6.791 57.707 1.00 69.00 123 LYS A N 1
ATOM 956 C CA . LYS A 1 123 ? -35.994 -6.360 58.291 1.00 69.00 123 LYS A CA 1
ATOM 957 C C . LYS A 1 123 ? -36.884 -7.542 58.688 1.00 69.00 123 LYS A C 1
ATOM 959 O O . LYS A 1 123 ? -37.465 -7.510 59.765 1.00 69.00 123 LYS A O 1
ATOM 964 N N . GLY A 1 124 ? -36.933 -8.615 57.896 1.00 64.94 124 GLY A N 1
ATOM 965 C CA . GLY A 1 124 ? -37.701 -9.823 58.228 1.00 64.94 124 GLY A CA 1
ATOM 966 C C . GLY A 1 124 ? -37.242 -10.534 59.510 1.00 64.94 124 GLY A C 1
ATOM 967 O O . GLY A 1 124 ? -38.070 -11.141 60.188 1.00 64.94 124 GLY A O 1
ATOM 968 N N . LYS A 1 125 ? -35.954 -10.419 59.873 1.00 59.72 125 LYS A N 1
ATOM 969 C CA . LYS A 1 125 ? -35.397 -10.931 61.140 1.00 59.72 125 LYS A CA 1
ATOM 970 C C . LYS A 1 125 ? -35.694 -10.049 62.356 1.00 59.72 125 LYS A C 1
ATOM 972 O O . LYS A 1 125 ? -35.682 -10.557 63.466 1.00 59.72 125 LYS A O 1
ATOM 977 N N . ILE A 1 126 ? -35.931 -8.751 62.169 1.00 56.97 126 ILE A N 1
ATOM 978 C CA . ILE A 1 126 ? -36.215 -7.817 63.276 1.00 56.97 126 ILE A CA 1
ATOM 979 C C . ILE A 1 126 ? -37.684 -7.910 63.724 1.00 56.97 126 ILE A C 1
ATOM 981 O O . ILE A 1 126 ? -37.997 -7.591 64.865 1.00 56.97 126 ILE A O 1
ATOM 985 N N . PHE A 1 127 ? -38.582 -8.376 62.850 1.00 54.31 127 PHE A N 1
ATOM 986 C CA . PHE A 1 127 ? -40.027 -8.442 63.109 1.00 54.31 127 PHE A CA 1
ATOM 987 C C . PHE A 1 127 ? -40.564 -9.832 63.499 1.00 54.31 127 PHE A C 1
ATOM 989 O O . PHE A 1 127 ? -41.774 -9.980 63.646 1.00 54.31 127 PHE A O 1
ATOM 996 N N . HIS A 1 128 ? -39.699 -10.826 63.716 1.00 55.22 128 HIS A N 1
ATOM 997 C CA . HIS A 1 128 ? -40.089 -12.122 64.285 1.00 55.22 128 HIS A CA 1
ATOM 998 C C . HIS A 1 128 ? -39.192 -12.453 65.494 1.00 55.22 128 HIS A C 1
ATOM 1000 O O . HIS A 1 128 ? -38.040 -12.835 65.271 1.00 55.22 128 HIS A O 1
ATOM 1006 N N . PRO A 1 129 ? -39.670 -12.249 66.742 1.00 53.47 129 PRO A N 1
ATOM 1007 C CA . PRO A 1 129 ? -39.063 -12.822 67.945 1.00 53.47 129 PRO A CA 1
ATOM 1008 C C . PRO A 1 129 ? -39.239 -14.345 68.015 1.00 53.47 129 PRO A C 1
ATOM 1010 O O . PRO A 1 129 ? -40.253 -14.855 67.482 1.00 53.47 129 PRO A O 1
#

Secondary structure (DSSP, 8-state):
-EETT-TT-SS--TTHHHHHHHHHS--S-HHHHHHHHHHHHTT----SSHHHHHHHHHHHHH-TT----TTSEEEEE----SSSPPPEEEEEPP---------HHHHHHHHHHHHHHHHHHHHHHHS--